Protein AF-A0A0R2U7Z3-F1 (afdb_monomer_lite)

InterPro domains:
  IPR046487 Protein of unknown function DUF6580 [PF20221] (5-145)

Secondary structure (DSSP, 8-state):
-HHHHHHHHHHHHHTTTSSS-TTS-SHHHHHHHHHHH-S-HHHHHHHHHHHHHHHHTTSSPPPHHHHHHHHHHHHHHHHHHHHHSSHHHHHHHHHHHHHHHHHHHHHHHH-S-HHHHHHHHHHHHHHHHHHHHHHHHHHHHHHHHHHHHH---S-TTTT--

Organism: NCBI:txid1655612

Structure (mmCIF, N/CA/C/O backbone):
data_AF-A0A0R2U7Z3-F1
#
_entry.id   AF-A0A0R2U7Z3-F1
#
loop_
_atom_site.group_PDB
_atom_site.id
_atom_site.type_symbol
_atom_site.label_atom_id
_atom_site.label_alt_id
_atom_site.label_comp_id
_atom_site.label_asym_id
_atom_site.label_entity_id
_atom_site.label_seq_id
_atom_site.pdbx_PDB_ins_code
_atom_site.Cartn_x
_atom_site.Cartn_y
_atom_site.Cartn_z
_atom_site.occupancy
_atom_site.B_iso_or_equiv
_atom_site.auth_seq_id
_atom_site.auth_comp_id
_atom_site.auth_asym_id
_atom_site.auth_atom_id
_atom_site.pdbx_PDB_model_num
ATOM 1 N N . MET A 1 1 ? -19.027 -13.433 13.437 1.00 68.81 1 MET A N 1
ATOM 2 C CA . MET A 1 1 ? -17.796 -12.622 13.342 1.00 68.81 1 MET A CA 1
ATOM 3 C C . MET A 1 1 ? -16.839 -13.141 12.260 1.00 68.81 1 MET A C 1
ATOM 5 O O . MET A 1 1 ? -16.542 -12.380 11.351 1.00 68.81 1 MET A O 1
ATOM 9 N N . TRP A 1 2 ? -16.494 -14.436 12.239 1.00 70.19 2 TRP A N 1
ATOM 10 C CA . TRP A 1 2 ? -15.729 -15.072 11.144 1.00 70.19 2 TRP A CA 1
ATOM 11 C C . TRP A 1 2 ? -16.279 -14.827 9.729 1.00 70.19 2 TRP A C 1
ATOM 13 O O . TRP A 1 2 ? -15.521 -14.466 8.837 1.00 70.19 2 TRP A O 1
ATOM 23 N N . LYS A 1 3 ? -17.604 -14.924 9.536 1.00 76.94 3 LYS A N 1
ATOM 24 C CA . LYS A 1 3 ? -18.263 -14.617 8.250 1.00 76.94 3 LYS A CA 1
ATOM 25 C C .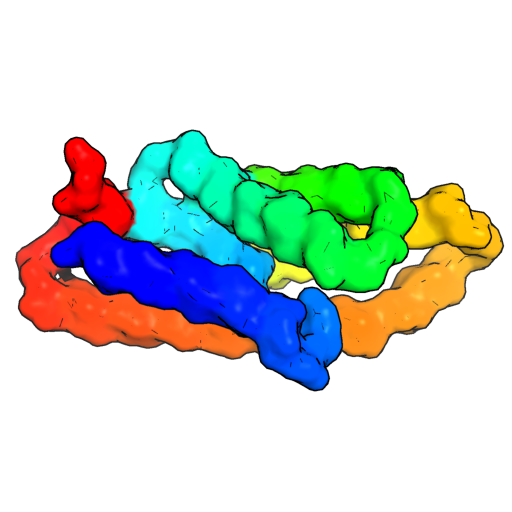 LYS A 1 3 ? -17.948 -13.199 7.741 1.00 76.94 3 LYS A C 1
ATOM 27 O O . LYS A 1 3 ? -17.715 -13.017 6.555 1.00 76.94 3 LYS A O 1
ATOM 32 N N . ASN A 1 4 ? -17.880 -12.214 8.640 1.00 78.50 4 ASN A N 1
ATOM 33 C CA . ASN A 1 4 ? -17.622 -10.814 8.288 1.00 78.50 4 ASN A CA 1
ATOM 34 C C . ASN A 1 4 ? -16.149 -10.591 7.928 1.00 78.50 4 ASN A C 1
ATOM 36 O O . ASN A 1 4 ? -15.852 -9.820 7.023 1.00 78.50 4 ASN A O 1
ATOM 40 N N . VAL A 1 5 ? -15.229 -11.280 8.612 1.00 79.12 5 VAL A N 1
ATOM 41 C CA . VAL A 1 5 ? -13.801 -11.248 8.267 1.00 79.12 5 VAL A CA 1
ATOM 42 C C . VAL A 1 5 ? -13.558 -11.915 6.924 1.00 79.12 5 VAL A C 1
ATOM 44 O O . VAL A 1 5 ? -12.907 -11.321 6.075 1.00 79.12 5 VAL A O 1
ATOM 47 N N . ALA A 1 6 ? -14.136 -13.095 6.692 1.00 83.62 6 ALA A N 1
ATOM 48 C CA . ALA A 1 6 ? -14.053 -13.764 5.397 1.00 83.62 6 ALA A CA 1
ATOM 49 C C . ALA A 1 6 ? -14.610 -12.880 4.269 1.00 83.62 6 ALA A C 1
ATOM 51 O O . ALA A 1 6 ? -13.983 -12.756 3.222 1.00 83.62 6 ALA A O 1
ATOM 52 N N . PHE A 1 7 ? -15.737 -12.201 4.508 1.00 86.62 7 PHE A N 1
ATOM 53 C CA . PHE A 1 7 ? -16.307 -11.241 3.565 1.00 86.62 7 PHE A CA 1
ATOM 54 C C . PHE A 1 7 ? -15.375 -10.048 3.296 1.00 86.62 7 PHE A C 1
ATOM 56 O O . PHE A 1 7 ? -15.135 -9.715 2.139 1.00 86.62 7 PHE A O 1
ATOM 63 N N . LEU A 1 8 ? -14.788 -9.438 4.332 1.00 85.88 8 LEU A N 1
ATOM 64 C CA . LEU A 1 8 ? -13.804 -8.358 4.172 1.00 85.88 8 LEU A CA 1
ATOM 65 C C . LEU A 1 8 ? -12.567 -8.812 3.391 1.00 85.88 8 LEU A C 1
ATOM 67 O O . LEU A 1 8 ? -12.110 -8.094 2.506 1.00 85.88 8 LEU A O 1
ATOM 71 N N . LEU A 1 9 ? -12.041 -10.001 3.685 1.00 86.94 9 LEU A N 1
ATOM 72 C CA . LEU A 1 9 ? -10.909 -10.571 2.954 1.00 86.94 9 LEU A CA 1
ATOM 73 C C . LEU A 1 9 ? -11.260 -10.818 1.488 1.00 86.94 9 LEU A C 1
ATOM 75 O O . LEU A 1 9 ? -10.478 -10.458 0.610 1.00 86.94 9 LEU A O 1
ATOM 79 N N . ALA A 1 10 ? -12.449 -11.359 1.217 1.00 88.06 10 ALA A N 1
ATOM 80 C CA . ALA A 1 10 ? -12.939 -11.544 -0.142 1.00 88.06 10 ALA A CA 1
ATOM 81 C C . ALA A 1 10 ? -13.055 -10.204 -0.883 1.00 88.06 10 ALA A C 1
ATOM 83 O O . ALA A 1 10 ? -12.609 -10.111 -2.021 1.00 88.06 10 ALA A O 1
ATOM 84 N N . LEU A 1 11 ? -13.567 -9.151 -0.235 1.00 89.56 11 LEU A N 1
ATOM 85 C CA . LEU A 1 11 ? -13.627 -7.808 -0.818 1.00 89.56 11 LEU A CA 1
ATOM 86 C C . LEU A 1 11 ? -12.237 -7.224 -1.092 1.00 89.56 11 LEU A C 1
ATOM 88 O O . LEU A 1 11 ? -12.028 -6.632 -2.147 1.00 89.56 11 LEU A O 1
ATOM 92 N N . LEU A 1 12 ? -11.278 -7.397 -0.180 1.00 90.50 12 LEU A N 1
ATOM 93 C CA . LEU A 1 12 ? -9.902 -6.928 -0.369 1.00 90.50 12 LEU A CA 1
ATOM 94 C C . LEU A 1 12 ? -9.225 -7.634 -1.548 1.00 90.50 12 LEU A C 1
ATOM 96 O O . LEU A 1 12 ? -8.586 -6.975 -2.367 1.00 90.50 12 LEU A O 1
ATOM 100 N N . VAL A 1 13 ? -9.403 -8.950 -1.673 1.00 89.69 13 VAL A N 1
ATOM 101 C CA . VAL A 1 13 ? -8.901 -9.722 -2.817 1.00 89.69 13 VAL A CA 1
ATOM 102 C C . VAL A 1 13 ? -9.606 -9.287 -4.102 1.00 89.69 13 VAL A C 1
ATOM 104 O O . VAL A 1 13 ? -8.936 -8.925 -5.067 1.00 89.69 13 VAL A O 1
ATOM 107 N N . ALA A 1 14 ? -10.940 -9.239 -4.102 1.00 89.12 14 ALA A N 1
ATOM 108 C CA . ALA A 1 14 ? -11.741 -8.829 -5.254 1.00 89.12 14 ALA A CA 1
ATOM 109 C C . ALA A 1 14 ? -11.392 -7.410 -5.723 1.00 89.12 14 ALA A C 1
ATOM 111 O O . ALA A 1 14 ? -11.317 -7.171 -6.924 1.00 89.12 14 ALA A O 1
ATOM 112 N N . SER A 1 15 ? -11.089 -6.489 -4.799 1.00 88.94 15 SER A N 1
ATOM 113 C CA . SER A 1 15 ? -10.715 -5.106 -5.123 1.00 88.94 15 SER A CA 1
ATOM 114 C C . SER A 1 15 ? -9.497 -4.988 -6.039 1.00 88.94 15 SER A C 1
ATOM 116 O O . SER A 1 15 ? -9.337 -3.965 -6.695 1.00 88.94 15 SER A O 1
ATOM 118 N N . ARG A 1 16 ? -8.654 -6.027 -6.116 1.00 88.12 16 ARG A N 1
ATOM 119 C CA . ARG A 1 16 ? -7.506 -6.066 -7.030 1.00 88.12 16 ARG A CA 1
ATOM 120 C C . ARG A 1 16 ? -7.841 -6.489 -8.457 1.00 88.12 16 ARG A C 1
ATOM 122 O O . ARG A 1 16 ? -7.002 -6.310 -9.331 1.00 88.12 16 ARG A O 1
ATOM 129 N N . PHE A 1 17 ? -9.018 -7.066 -8.673 1.00 86.25 17 PHE A N 1
ATOM 130 C CA . PHE A 1 17 ? -9.472 -7.575 -9.970 1.00 86.25 17 PHE A CA 1
ATOM 131 C C . PHE A 1 17 ? -10.587 -6.725 -10.586 1.00 86.25 17 PHE A C 1
ATOM 133 O O . PHE A 1 17 ? -10.946 -6.908 -11.745 1.00 86.25 17 PHE A O 1
ATOM 140 N N . ILE A 1 18 ? -11.140 -5.781 -9.824 1.00 80.88 18 ILE A N 1
ATOM 141 C CA . ILE A 1 18 ? -12.014 -4.737 -10.357 1.00 80.88 18 ILE A CA 1
ATOM 142 C C . ILE A 1 18 ? -11.109 -3.807 -11.169 1.00 80.88 18 ILE A C 1
ATOM 144 O O . ILE A 1 18 ? -10.096 -3.382 -10.627 1.00 80.88 18 ILE A O 1
ATOM 148 N N . GLY A 1 19 ? -11.450 -3.527 -12.436 1.00 67.25 19 GLY A N 1
ATOM 149 C CA . GLY A 1 19 ? -10.619 -2.886 -13.482 1.00 67.25 19 GLY A CA 1
ATOM 150 C C . GLY A 1 19 ? -10.096 -1.461 -13.229 1.00 67.25 19 GLY A C 1
ATOM 151 O O . GLY A 1 19 ? -9.932 -0.677 -14.160 1.00 67.25 19 GLY A O 1
ATOM 152 N N . LEU A 1 20 ? -9.855 -1.106 -11.973 1.00 71.94 20 LEU A N 1
ATOM 153 C CA . LEU A 1 20 ? -9.032 0.005 -11.546 1.00 71.94 20 LEU A CA 1
ATOM 154 C C . LEU A 1 20 ? -7.549 -0.303 -11.816 1.00 71.94 20 LEU A C 1
ATOM 156 O O . LEU A 1 20 ? -7.144 -1.467 -11.860 1.00 71.94 20 LEU A O 1
ATOM 160 N N . PRO A 1 21 ? -6.709 0.735 -11.957 1.00 80.31 21 PRO A N 1
ATOM 161 C CA . PRO A 1 21 ? -5.264 0.563 -12.005 1.00 80.31 21 PRO A CA 1
ATOM 162 C C . PRO A 1 21 ? -4.758 -0.278 -10.822 1.00 80.31 21 PRO A C 1
ATOM 164 O O . PRO A 1 21 ? -5.201 -0.089 -9.690 1.00 80.31 21 PRO A O 1
ATOM 167 N N . THR A 1 22 ? -3.793 -1.169 -11.057 1.00 77.56 22 THR A N 1
ATOM 168 C CA . THR A 1 22 ? -3.287 -2.143 -10.061 1.00 77.56 22 THR A CA 1
ATOM 169 C C . THR A 1 22 ? -2.717 -1.515 -8.781 1.00 77.56 22 THR A C 1
ATOM 171 O O . THR A 1 22 ? -2.598 -2.194 -7.753 1.00 77.56 22 THR A O 1
ATOM 174 N N . ASN A 1 23 ? -2.382 -0.225 -8.846 1.00 81.12 23 ASN A N 1
ATOM 175 C CA . ASN A 1 23 ? -1.864 0.635 -7.784 1.00 81.12 23 ASN A CA 1
ATOM 176 C C . ASN A 1 23 ? -2.918 1.508 -7.093 1.00 81.12 23 ASN A C 1
ATOM 178 O O . ASN A 1 23 ? -2.590 2.207 -6.138 1.00 81.12 23 ASN A O 1
ATOM 182 N N . PHE A 1 24 ? -4.170 1.477 -7.545 1.00 88.75 24 PHE A N 1
ATOM 183 C CA . PHE A 1 24 ? -5.297 2.054 -6.825 1.00 88.75 24 PHE A CA 1
ATOM 184 C C . PHE A 1 24 ? -5.968 0.943 -6.010 1.00 88.75 24 PHE A C 1
ATOM 186 O O . PHE A 1 24 ? -6.869 0.254 -6.483 1.00 88.75 24 PHE A O 1
ATOM 193 N N . SER A 1 25 ? -5.489 0.719 -4.786 1.00 90.12 25 SER A N 1
ATOM 194 C CA . SER A 1 25 ? -5.847 -0.467 -4.000 1.00 90.12 25 SER A CA 1
ATOM 195 C C . SER A 1 25 ? -5.917 -0.167 -2.498 1.00 90.12 25 SER A C 1
ATOM 197 O O . SER A 1 25 ? -5.128 0.635 -1.997 1.00 90.12 25 SER A O 1
ATOM 199 N N . PRO A 1 26 ? -6.802 -0.841 -1.738 1.00 92.75 26 PRO A N 1
ATOM 200 C CA . PRO A 1 26 ? -6.873 -0.699 -0.282 1.00 92.75 26 PRO A CA 1
ATOM 201 C C . PRO A 1 26 ? -5.702 -1.338 0.473 1.00 92.75 26 PRO A C 1
ATOM 203 O O . PRO A 1 26 ? -5.640 -1.237 1.696 1.00 92.75 26 PRO A O 1
ATOM 206 N N . LEU A 1 27 ? -4.787 -2.039 -0.198 1.00 95.19 27 LEU A N 1
ATOM 207 C CA . LEU A 1 27 ? -3.865 -2.936 0.495 1.00 95.19 27 LEU A CA 1
ATOM 208 C C . LEU A 1 27 ? -2.762 -2.207 1.266 1.00 95.19 27 LEU A C 1
ATOM 210 O O . LEU A 1 27 ? -2.465 -2.605 2.393 1.00 95.19 27 LEU A O 1
ATOM 214 N N . LEU A 1 28 ? -2.172 -1.137 0.725 1.00 97.00 28 LEU A N 1
ATOM 215 C CA . LEU A 1 28 ? -1.167 -0.385 1.488 1.00 97.00 28 LEU A CA 1
ATOM 216 C C . LEU A 1 28 ? -1.817 0.298 2.701 1.00 97.00 28 LEU A C 1
ATOM 218 O O . LEU A 1 28 ? -1.267 0.265 3.801 1.00 97.00 28 LEU A O 1
ATOM 222 N N . ALA A 1 29 ? -3.043 0.805 2.535 1.00 97.25 29 ALA A N 1
ATOM 223 C CA . ALA A 1 29 ? -3.860 1.299 3.640 1.00 97.25 29 ALA A CA 1
ATOM 224 C C . ALA A 1 29 ? -4.129 0.216 4.693 1.00 97.25 29 ALA A C 1
ATOM 226 O O . ALA A 1 29 ? -4.036 0.495 5.888 1.00 97.25 29 ALA A O 1
ATOM 227 N N . LEU A 1 30 ? -4.416 -1.021 4.273 1.00 96.81 30 LEU A N 1
ATOM 228 C CA . LEU A 1 30 ? -4.608 -2.148 5.184 1.00 96.81 30 LEU A CA 1
ATOM 229 C C . LEU A 1 30 ? -3.339 -2.382 6.004 1.00 96.81 30 LEU A C 1
ATOM 231 O O . LEU A 1 30 ? -3.421 -2.433 7.227 1.00 96.81 30 LEU A O 1
ATOM 235 N N . ALA A 1 31 ? -2.174 -2.453 5.354 1.00 97.56 31 ALA A N 1
ATOM 236 C CA . ALA A 1 31 ? -0.893 -2.641 6.031 1.00 97.56 31 ALA A CA 1
ATOM 237 C C . ALA A 1 31 ? -0.600 -1.522 7.047 1.00 97.56 31 ALA A C 1
ATOM 239 O O . ALA A 1 31 ? -0.169 -1.802 8.167 1.00 97.56 31 ALA A O 1
ATOM 240 N N . VAL A 1 32 ? -0.894 -0.264 6.698 1.00 97.94 32 VAL A N 1
ATOM 241 C CA . VAL A 1 32 ? -0.784 0.880 7.622 1.00 97.94 32 VAL A CA 1
ATOM 242 C C . VAL A 1 32 ? -1.743 0.728 8.804 1.00 97.94 32 VAL A C 1
ATOM 244 O O . VAL A 1 32 ? -1.390 1.064 9.934 1.00 97.94 32 VAL A O 1
ATOM 247 N N . PHE A 1 33 ? -2.952 0.224 8.573 1.00 96.69 33 PHE A N 1
ATOM 248 C CA . PHE A 1 33 ? -4.003 0.152 9.585 1.00 96.69 33 PHE A CA 1
ATOM 249 C C . PHE A 1 33 ? -3.914 -1.092 10.489 1.00 96.69 33 PHE A C 1
ATOM 251 O O . PHE A 1 33 ? -4.462 -1.082 11.592 1.00 96.69 33 PHE A O 1
ATOM 258 N N . MET A 1 34 ? -3.188 -2.141 10.082 1.00 95.38 34 MET A N 1
ATOM 259 C CA . MET A 1 34 ? -3.071 -3.409 10.821 1.00 95.38 34 MET A CA 1
ATOM 260 C C . MET A 1 34 ? -2.743 -3.270 12.321 1.00 95.38 34 MET A C 1
ATOM 262 O O . MET A 1 34 ? -3.397 -3.952 13.114 1.00 95.38 34 MET A O 1
ATOM 266 N N . PRO A 1 35 ? -1.819 -2.390 12.769 1.00 94.88 35 PRO A N 1
ATOM 267 C CA . PRO A 1 35 ? -1.536 -2.212 14.197 1.00 94.88 35 PRO A CA 1
ATOM 268 C C . PRO A 1 35 ? -2.736 -1.750 15.036 1.00 94.88 35 PRO A C 1
ATOM 270 O O . PRO A 1 35 ? -2.729 -1.929 16.256 1.00 94.88 35 PRO A O 1
ATOM 273 N N . ARG A 1 36 ? -3.766 -1.161 14.413 1.00 92.19 36 ARG A N 1
ATOM 274 C CA . ARG A 1 36 ? -5.025 -0.791 15.081 1.00 92.19 36 ARG A CA 1
ATOM 275 C C . ARG A 1 36 ? -6.022 -1.950 15.152 1.00 92.19 36 ARG A C 1
ATOM 277 O O . ARG A 1 36 ? -6.871 -1.957 16.036 1.00 92.19 36 ARG A O 1
ATOM 284 N N . LEU A 1 37 ? -5.912 -2.931 14.255 1.00 91.06 37 LEU A N 1
ATOM 285 C CA . LEU A 1 37 ? -6.868 -4.037 14.140 1.00 91.06 37 LEU A CA 1
ATOM 286 C C . LEU A 1 37 ? -6.580 -5.212 15.078 1.00 91.06 37 LEU A C 1
ATOM 288 O O . LEU A 1 37 ? -7.525 -5.881 15.490 1.00 91.06 37 LEU A O 1
ATOM 292 N N . THR A 1 38 ? -5.312 -5.461 15.405 1.00 92.25 38 THR A N 1
ATOM 293 C CA . THR A 1 38 ? -4.860 -6.572 16.262 1.00 92.25 38 THR A CA 1
ATOM 294 C C . THR A 1 38 ? -3.570 -6.202 16.983 1.00 92.25 38 THR A C 1
ATOM 296 O O . THR A 1 38 ? -2.829 -5.346 16.492 1.00 92.25 38 THR A O 1
ATOM 299 N N . ASP A 1 39 ? -3.265 -6.838 18.110 1.00 92.31 39 ASP A N 1
ATOM 300 C CA . ASP A 1 39 ? -1.934 -6.818 18.732 1.00 92.31 39 ASP A CA 1
ATOM 301 C C . ASP A 1 39 ? -1.003 -7.956 18.265 1.00 92.31 39 ASP A C 1
ATOM 303 O O . ASP A 1 39 ? 0.219 -7.847 18.436 1.00 92.31 39 ASP A O 1
ATOM 307 N N . ASP A 1 40 ? -1.522 -8.991 17.587 1.00 94.31 40 ASP A N 1
ATOM 308 C CA . ASP A 1 40 ? -0.707 -10.084 17.041 1.00 94.31 40 ASP A CA 1
ATOM 309 C C . ASP A 1 40 ? 0.125 -9.607 15.839 1.00 94.31 40 ASP A C 1
ATOM 311 O O . ASP A 1 40 ? -0.360 -9.455 14.713 1.00 94.31 40 ASP A O 1
ATOM 315 N N . LYS A 1 41 ? 1.429 -9.415 16.070 1.00 93.88 41 LYS A N 1
ATOM 316 C CA . LYS A 1 41 ? 2.396 -8.989 15.046 1.00 93.88 41 LYS A CA 1
ATOM 317 C C . LYS A 1 41 ? 2.409 -9.920 13.830 1.00 93.88 41 LYS A C 1
ATOM 319 O O . LYS A 1 41 ? 2.581 -9.440 12.714 1.00 93.88 41 LYS A O 1
ATOM 324 N N . ARG A 1 42 ? 2.203 -11.228 14.004 1.00 94.62 42 ARG A N 1
ATOM 325 C CA . ARG A 1 42 ? 2.210 -12.183 12.883 1.00 94.62 42 ARG A CA 1
ATOM 326 C C . ARG A 1 42 ? 1.081 -11.858 11.917 1.00 94.62 42 ARG A C 1
ATOM 328 O O . ARG A 1 42 ? 1.332 -11.736 10.725 1.00 94.62 42 ARG A O 1
ATOM 335 N N . ILE A 1 43 ? -0.128 -11.634 12.434 1.00 93.81 43 ILE A N 1
ATOM 336 C CA . ILE A 1 43 ? -1.287 -11.262 11.614 1.00 93.81 43 ILE A CA 1
ATOM 337 C C . ILE A 1 43 ? -1.048 -9.898 10.958 1.00 93.81 43 ILE A C 1
ATOM 339 O O . ILE A 1 43 ? -1.300 -9.758 9.762 1.00 93.81 43 ILE A O 1
ATOM 343 N N . GLN A 1 44 ? -0.507 -8.921 11.700 1.00 95.12 44 GLN A N 1
ATOM 344 C CA . GLN A 1 44 ? -0.209 -7.585 11.162 1.00 95.12 44 GLN A CA 1
ATOM 345 C C . GLN A 1 44 ? 0.669 -7.626 9.913 1.00 95.12 44 GLN A C 1
ATOM 347 O O . GLN A 1 44 ? 0.388 -6.915 8.952 1.00 95.12 44 GLN A O 1
ATOM 352 N N . HIS A 1 45 ? 1.721 -8.445 9.932 1.00 95.44 45 HIS A N 1
ATOM 353 C CA . HIS A 1 45 ? 2.690 -8.518 8.842 1.00 95.44 45 HIS A CA 1
ATOM 354 C C . HIS A 1 45 ? 2.274 -9.496 7.743 1.00 95.44 45 HIS A C 1
ATOM 356 O O . HIS A 1 45 ? 2.391 -9.169 6.565 1.00 95.44 45 HIS A O 1
ATOM 362 N N . LEU A 1 46 ? 1.779 -10.682 8.104 1.00 95.75 46 LEU A N 1
ATOM 363 C CA . LEU A 1 46 ? 1.474 -11.726 7.127 1.00 95.75 46 LEU A CA 1
ATOM 364 C C . LEU A 1 46 ? 0.227 -11.400 6.316 1.00 95.75 46 LEU A C 1
ATOM 366 O O . LEU A 1 46 ? 0.232 -11.626 5.114 1.00 95.75 46 LEU A O 1
ATOM 370 N N . LEU A 1 47 ? -0.821 -10.837 6.925 1.00 94.50 47 LEU A N 1
ATOM 371 C CA . LEU A 1 47 ? -2.095 -10.673 6.228 1.00 94.50 47 LEU A CA 1
ATOM 372 C C . LEU A 1 47 ? -1.990 -9.787 4.968 1.00 94.50 47 LEU A C 1
ATOM 374 O O . LEU A 1 47 ? -2.405 -10.243 3.900 1.00 94.50 47 LEU A O 1
ATOM 378 N N . PRO A 1 48 ? -1.412 -8.569 5.020 1.00 95.25 48 PRO A N 1
ATOM 379 C CA . PRO A 1 48 ? -1.270 -7.741 3.823 1.00 95.25 48 PRO A CA 1
ATOM 380 C C . PRO A 1 48 ? -0.340 -8.378 2.779 1.00 95.25 48 PRO A C 1
ATOM 382 O O . PRO A 1 48 ? -0.636 -8.343 1.585 1.00 95.25 48 PRO A O 1
ATOM 385 N N . VAL A 1 49 ? 0.757 -8.999 3.229 1.00 96.94 49 VAL A N 1
ATOM 386 C CA . VAL A 1 49 ? 1.752 -9.655 2.366 1.00 96.94 49 VAL A CA 1
ATOM 387 C C . VAL A 1 49 ? 1.142 -10.845 1.631 1.00 96.94 49 VAL A C 1
ATOM 389 O O . VAL A 1 49 ? 1.309 -10.960 0.420 1.00 96.94 49 VAL A O 1
ATOM 392 N N . SER A 1 50 ? 0.388 -11.698 2.327 1.00 96.00 50 SER A N 1
ATOM 393 C CA . SER A 1 50 ? -0.279 -12.860 1.738 1.00 96.00 50 SER A CA 1
ATOM 394 C C . SER A 1 50 ? -1.290 -12.453 0.672 1.00 96.00 50 SER A C 1
ATOM 396 O O . SER A 1 50 ? -1.335 -13.090 -0.376 1.00 96.00 50 SER A O 1
ATOM 398 N N . ILE A 1 51 ? -2.057 -11.377 0.886 1.00 94.56 51 ILE A N 1
ATOM 399 C CA . ILE A 1 51 ? -3.010 -10.890 -0.123 1.00 94.56 51 ILE A CA 1
ATOM 400 C C . ILE A 1 51 ? -2.267 -10.382 -1.365 1.00 94.56 51 ILE A C 1
ATOM 402 O O . ILE A 1 51 ? -2.649 -10.720 -2.487 1.00 94.56 51 ILE A O 1
ATOM 406 N N . ILE A 1 52 ? -1.194 -9.601 -1.196 1.00 93.94 52 ILE A N 1
ATOM 407 C CA . ILE A 1 52 ? -0.387 -9.113 -2.326 1.00 93.94 52 ILE A CA 1
ATOM 408 C C . ILE A 1 52 ? 0.268 -10.273 -3.075 1.00 93.94 52 ILE A C 1
ATOM 410 O O . ILE A 1 52 ? 0.171 -10.317 -4.300 1.00 93.94 52 ILE A O 1
ATOM 414 N N . ALA A 1 53 ? 0.896 -11.212 -2.368 1.00 95.00 53 ALA A N 1
ATOM 415 C CA . ALA A 1 53 ? 1.531 -12.377 -2.974 1.00 95.00 53 ALA A CA 1
ATOM 416 C C . ALA A 1 53 ? 0.508 -13.205 -3.756 1.00 95.00 53 ALA A C 1
ATOM 418 O O . ALA A 1 53 ? 0.700 -13.442 -4.944 1.00 95.00 53 ALA A O 1
ATOM 419 N N . PHE A 1 54 ? -0.614 -13.556 -3.119 1.00 94.31 54 PHE A N 1
ATOM 420 C CA . PHE A 1 54 ? -1.685 -14.337 -3.734 1.00 94.31 54 PHE A CA 1
ATOM 421 C C . PHE A 1 54 ? -2.237 -13.664 -4.993 1.00 94.31 54 PHE A C 1
ATOM 423 O O . PHE A 1 54 ? -2.312 -14.283 -6.046 1.00 94.31 54 PHE A O 1
ATOM 430 N N . THR A 1 55 ? -2.593 -12.383 -4.908 1.00 92.19 55 THR A N 1
ATOM 431 C CA . THR A 1 55 ? -3.199 -11.669 -6.042 1.00 92.19 55 THR A CA 1
ATOM 432 C C . THR A 1 55 ? -2.239 -11.480 -7.214 1.00 92.19 55 THR A C 1
ATOM 434 O O . THR A 1 55 ? -2.676 -11.565 -8.356 1.00 92.19 55 THR A O 1
ATOM 437 N N . ASN A 1 56 ? -0.937 -11.294 -6.966 1.00 91.88 56 ASN A N 1
ATOM 438 C CA . ASN A 1 56 ? 0.054 -11.186 -8.041 1.00 91.88 56 ASN A CA 1
ATOM 439 C C . ASN A 1 56 ? 0.264 -12.498 -8.819 1.00 91.88 56 ASN A C 1
ATOM 441 O O . ASN A 1 56 ? 0.776 -12.433 -9.928 1.00 91.88 56 ASN A O 1
ATOM 445 N N . PHE A 1 57 ? -0.163 -13.663 -8.311 1.00 90.12 57 PHE A N 1
ATOM 446 C CA . PHE A 1 57 ? -0.157 -14.899 -9.112 1.00 90.12 57 PHE A CA 1
ATOM 447 C C . PHE A 1 57 ? -1.176 -14.884 -10.260 1.00 90.12 57 PHE A C 1
ATOM 449 O O . PHE A 1 57 ? -1.017 -15.636 -11.216 1.00 90.12 57 PHE A O 1
ATOM 456 N N . PHE A 1 58 ? -2.222 -14.058 -10.160 1.00 90.12 58 PHE A N 1
ATOM 457 C CA . PHE A 1 58 ? -3.312 -13.993 -11.141 1.00 90.12 58 PHE A CA 1
ATOM 458 C C . PHE A 1 58 ? -3.297 -12.710 -11.981 1.00 90.12 58 PHE A C 1
ATOM 460 O O . PHE A 1 58 ? -4.026 -12.620 -12.965 1.00 90.12 58 PHE A O 1
ATOM 467 N N . LEU A 1 59 ? -2.518 -11.706 -11.573 1.00 87.38 59 LEU A N 1
ATOM 468 C CA . LEU A 1 59 ? -2.327 -10.467 -12.326 1.00 87.38 59 LEU A CA 1
ATOM 469 C C . LEU A 1 59 ? -1.196 -10.628 -13.350 1.00 87.38 59 LEU A C 1
ATOM 471 O O . LEU A 1 59 ? -0.503 -11.644 -13.381 1.00 87.38 59 LEU A O 1
ATOM 475 N N . GLU A 1 60 ? -1.012 -9.610 -14.191 1.00 86.44 60 GLU A N 1
ATOM 476 C CA . GLU A 1 60 ? 0.107 -9.567 -15.131 1.00 86.44 60 GLU A CA 1
ATOM 477 C C . GLU A 1 60 ? 1.448 -9.784 -14.405 1.00 86.44 60 GLU A C 1
ATOM 479 O O . GLU A 1 60 ? 1.678 -9.171 -13.354 1.00 86.44 60 GLU A O 1
ATOM 484 N N . PRO A 1 61 ? 2.339 -10.643 -14.938 1.00 88.88 61 PRO A N 1
ATOM 485 C CA . PRO A 1 61 ? 3.600 -10.956 -14.283 1.00 88.88 61 PRO A CA 1
ATOM 486 C C . PRO A 1 61 ? 4.460 -9.713 -14.045 1.00 88.88 61 PRO A C 1
ATOM 488 O O . PRO A 1 61 ? 4.807 -8.977 -14.968 1.00 88.88 61 PRO A O 1
ATOM 491 N N . VAL A 1 62 ? 4.861 -9.525 -12.791 1.00 90.50 62 VAL A N 1
ATOM 492 C CA . VAL A 1 62 ? 5.805 -8.487 -12.373 1.00 90.50 62 VAL A CA 1
ATOM 493 C C . VAL A 1 62 ? 7.204 -9.095 -12.288 1.00 90.50 62 VAL A C 1
ATOM 495 O O . VAL A 1 62 ? 7.361 -10.255 -11.904 1.00 90.50 62 VAL A O 1
ATOM 498 N N . ASN A 1 63 ? 8.242 -8.318 -12.617 1.00 95.31 63 ASN A N 1
ATOM 499 C CA . ASN A 1 63 ? 9.628 -8.752 -12.435 1.00 95.31 63 ASN A CA 1
ATOM 500 C C . ASN A 1 63 ? 9.846 -9.265 -10.988 1.00 95.31 63 ASN A C 1
ATOM 502 O O . ASN A 1 63 ? 9.456 -8.566 -10.048 1.00 95.31 63 ASN A O 1
ATOM 506 N N . PRO A 1 64 ? 10.489 -10.432 -10.777 1.00 95.81 64 PRO A N 1
ATOM 507 C CA . PRO A 1 64 ? 10.645 -11.020 -9.444 1.00 95.81 64 PRO A CA 1
ATOM 508 C C . PRO A 1 64 ? 11.305 -10.098 -8.414 1.00 95.81 64 PRO A C 1
ATOM 510 O O . PRO A 1 64 ? 10.922 -10.126 -7.246 1.00 95.81 64 PRO A O 1
ATOM 513 N N . LEU A 1 65 ? 12.256 -9.254 -8.831 1.00 96.94 65 LEU A N 1
ATOM 514 C CA . LEU A 1 65 ? 12.896 -8.281 -7.945 1.00 96.94 65 LEU A CA 1
ATOM 515 C C . LEU A 1 65 ? 11.904 -7.206 -7.486 1.00 96.94 65 LEU A C 1
ATOM 517 O O . LEU A 1 65 ? 11.859 -6.881 -6.303 1.00 96.94 65 LEU A O 1
ATOM 521 N N . ILE A 1 66 ? 11.089 -6.686 -8.408 1.00 96.81 66 ILE A N 1
ATOM 522 C CA . ILE A 1 66 ? 10.049 -5.692 -8.104 1.00 96.81 66 ILE A CA 1
ATOM 523 C C . ILE A 1 66 ? 8.982 -6.319 -7.198 1.00 96.81 66 ILE A C 1
ATOM 525 O O . ILE A 1 66 ? 8.581 -5.717 -6.206 1.00 96.81 66 ILE A O 1
ATOM 529 N N . LEU A 1 67 ? 8.558 -7.556 -7.474 1.00 96.25 67 LEU A N 1
ATOM 530 C CA . LEU A 1 67 ? 7.616 -8.264 -6.607 1.00 96.25 67 LEU A CA 1
ATOM 531 C C . LEU A 1 67 ? 8.199 -8.469 -5.200 1.00 96.25 67 LEU A C 1
ATOM 533 O O . LEU A 1 67 ? 7.513 -8.215 -4.211 1.00 96.25 67 LEU A O 1
ATOM 537 N N . ALA A 1 68 ? 9.465 -8.875 -5.091 1.00 97.75 68 ALA A N 1
ATOM 538 C CA . ALA A 1 68 ? 10.131 -9.052 -3.804 1.00 97.75 68 ALA A CA 1
ATOM 539 C C . ALA A 1 68 ? 10.191 -7.743 -3.001 1.00 97.75 68 ALA A C 1
ATOM 541 O O . ALA A 1 68 ? 9.905 -7.750 -1.800 1.00 97.75 68 ALA A O 1
ATOM 542 N N . THR A 1 69 ? 10.494 -6.609 -3.642 1.00 97.69 69 THR A N 1
ATOM 543 C CA . THR A 1 69 ? 10.502 -5.309 -2.955 1.00 97.69 69 THR A CA 1
ATOM 544 C C . THR A 1 69 ? 9.105 -4.820 -2.598 1.00 97.69 69 THR A C 1
ATOM 546 O O . THR A 1 69 ? 8.927 -4.286 -1.504 1.00 97.69 69 THR A O 1
ATOM 549 N N . MET A 1 70 ? 8.091 -5.072 -3.430 1.00 96.88 70 MET A N 1
ATOM 550 C CA . MET A 1 70 ? 6.692 -4.828 -3.061 1.00 96.88 70 MET A CA 1
ATOM 551 C C . MET A 1 70 ? 6.323 -5.608 -1.793 1.00 96.88 70 MET A C 1
ATOM 553 O O . MET A 1 70 ? 5.841 -5.019 -0.826 1.00 96.88 70 MET A O 1
ATOM 557 N N . LEU A 1 71 ? 6.589 -6.918 -1.757 1.00 97.81 71 LEU A N 1
ATOM 558 C CA . LEU A 1 71 ? 6.305 -7.756 -0.586 1.00 97.81 71 LEU A CA 1
ATOM 559 C C . LEU A 1 71 ? 7.058 -7.268 0.658 1.00 97.81 71 LEU A C 1
ATOM 561 O O . LEU A 1 71 ? 6.472 -7.222 1.740 1.00 97.81 71 LEU A O 1
ATOM 565 N N . LEU A 1 72 ? 8.314 -6.839 0.504 1.00 98.06 72 LEU A N 1
ATOM 566 C CA . LEU A 1 72 ? 9.103 -6.257 1.588 1.00 98.06 72 LEU A CA 1
ATOM 567 C C . LEU A 1 72 ? 8.463 -4.976 2.135 1.00 98.06 72 LEU A C 1
ATOM 569 O O . LEU A 1 72 ? 8.300 -4.860 3.349 1.00 98.06 72 LEU A O 1
ATOM 573 N N . VAL A 1 73 ? 8.061 -4.039 1.268 1.00 98.12 73 VAL A N 1
ATOM 574 C CA . VAL A 1 73 ? 7.389 -2.794 1.684 1.00 98.12 73 VAL A CA 1
ATOM 575 C C . VAL A 1 73 ? 6.114 -3.110 2.464 1.00 98.12 73 VAL A C 1
ATOM 577 O O . VAL A 1 73 ? 5.887 -2.557 3.543 1.00 98.12 73 VAL A O 1
ATOM 580 N N . PHE A 1 74 ? 5.309 -4.052 1.977 1.00 97.81 74 PHE A N 1
ATOM 581 C CA . PHE A 1 74 ? 4.111 -4.508 2.679 1.00 97.81 74 PHE A CA 1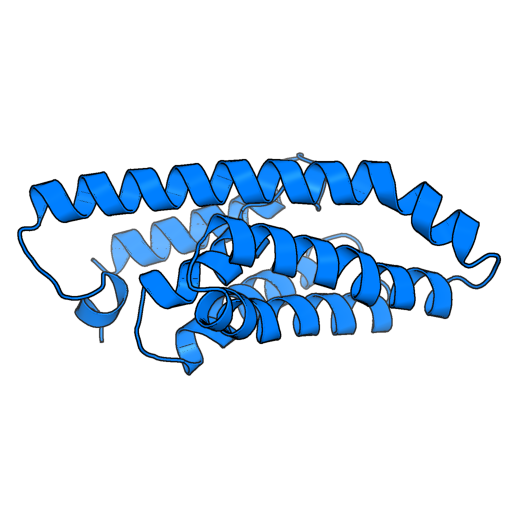
ATOM 582 C C . PHE A 1 74 ? 4.423 -5.160 4.032 1.00 97.81 74 PHE A C 1
ATOM 584 O O . PHE A 1 74 ? 3.709 -4.908 5.003 1.00 97.81 74 PHE A O 1
ATOM 591 N N . ALA A 1 75 ? 5.506 -5.932 4.127 1.00 97.69 75 ALA A N 1
ATOM 592 C CA . ALA A 1 75 ? 5.931 -6.568 5.368 1.00 97.69 75 ALA A CA 1
ATOM 593 C C . ALA A 1 75 ? 6.384 -5.546 6.422 1.00 97.69 75 ALA A C 1
ATOM 595 O O . ALA A 1 75 ? 6.041 -5.691 7.595 1.00 97.69 75 ALA A O 1
ATOM 596 N N . ILE A 1 76 ? 7.113 -4.493 6.039 1.00 97.50 76 ILE A N 1
ATOM 597 C CA . ILE A 1 76 ? 7.628 -3.488 6.991 1.00 97.50 76 ILE A CA 1
ATOM 598 C C . ILE A 1 76 ? 6.598 -2.414 7.357 1.00 97.50 76 ILE A C 1
ATOM 600 O O . ILE A 1 76 ? 6.692 -1.815 8.430 1.00 97.50 76 ILE A O 1
ATOM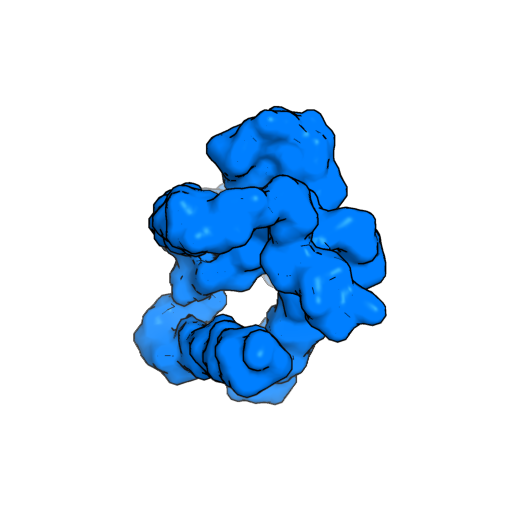 604 N N . THR A 1 77 ? 5.597 -2.178 6.506 1.00 98.06 77 THR A N 1
ATOM 605 C CA . THR A 1 77 ? 4.623 -1.086 6.677 1.00 98.06 77 THR A CA 1
ATOM 606 C C . THR A 1 77 ? 3.903 -1.087 8.038 1.00 98.06 77 THR A C 1
ATOM 608 O O . THR A 1 77 ? 3.824 -0.017 8.647 1.00 98.06 77 THR A O 1
ATOM 611 N N . PRO A 1 78 ? 3.434 -2.222 8.599 1.00 97.44 78 PRO A N 1
ATOM 612 C CA . PRO A 1 78 ? 2.822 -2.220 9.930 1.00 97.44 78 PRO A CA 1
ATOM 613 C C . PRO A 1 78 ? 3.784 -1.748 11.034 1.00 97.44 78 PRO A C 1
ATOM 615 O O . PRO A 1 78 ? 3.367 -1.064 11.972 1.00 97.44 78 PRO A O 1
ATOM 618 N N . THR A 1 79 ? 5.081 -2.053 10.911 1.00 96.38 79 THR A N 1
ATOM 619 C CA . THR A 1 79 ? 6.120 -1.573 11.838 1.00 96.38 79 THR A CA 1
ATOM 620 C C . THR A 1 79 ? 6.315 -0.068 11.695 1.00 96.38 79 THR A C 1
ATOM 622 O O . THR A 1 79 ? 6.288 0.649 12.696 1.00 96.38 79 THR A O 1
ATOM 625 N N . VAL A 1 80 ? 6.449 0.419 10.458 1.00 94.88 80 VAL A N 1
ATOM 626 C CA . VAL A 1 80 ? 6.574 1.853 10.149 1.00 94.88 80 VAL A CA 1
ATOM 627 C C . VAL A 1 80 ? 5.383 2.628 10.719 1.00 94.88 80 VAL A C 1
ATOM 629 O O . VAL A 1 80 ? 5.573 3.572 11.482 1.00 94.88 80 VAL A O 1
ATOM 632 N N . SER A 1 81 ? 4.160 2.167 10.449 1.00 95.75 81 SER A N 1
ATOM 633 C CA . SER A 1 81 ? 2.926 2.780 10.951 1.00 95.75 81 SER A CA 1
ATOM 634 C C . SER A 1 81 ? 2.881 2.844 12.481 1.00 95.75 81 SER A C 1
ATOM 636 O O . SER A 1 81 ? 2.566 3.888 13.060 1.00 95.75 81 SER A O 1
ATOM 638 N N . ARG A 1 82 ? 3.273 1.754 13.155 1.00 93.06 82 ARG A N 1
ATOM 639 C CA . ARG A 1 82 ? 3.348 1.700 14.621 1.00 93.06 82 ARG A CA 1
ATOM 640 C C . ARG A 1 82 ? 4.323 2.741 15.180 1.00 93.06 82 ARG A C 1
ATOM 642 O O . ARG A 1 82 ? 3.984 3.424 16.146 1.00 93.06 82 ARG A O 1
ATOM 649 N N . PHE A 1 83 ? 5.509 2.880 14.587 1.00 92.44 83 PHE A N 1
ATOM 650 C CA . PHE A 1 83 ? 6.506 3.858 15.034 1.00 92.44 83 PHE A CA 1
ATOM 651 C C . PHE A 1 83 ? 6.096 5.306 14.758 1.00 92.44 83 PHE A C 1
ATOM 653 O O . PHE A 1 83 ? 6.420 6.187 15.552 1.00 92.44 83 PHE A O 1
ATOM 660 N N . SER A 1 84 ? 5.340 5.555 13.687 1.00 90.12 84 SER A N 1
ATOM 661 C CA . SER A 1 84 ? 4.865 6.895 13.338 1.00 90.12 84 SER A CA 1
ATOM 662 C C . SER A 1 84 ? 3.850 7.482 14.326 1.00 90.12 84 SER A C 1
ATOM 664 O O . SER A 1 84 ? 3.632 8.691 14.302 1.00 90.12 84 SER A O 1
ATOM 666 N N . LYS A 1 85 ? 3.200 6.663 15.172 1.00 87.06 85 LYS A N 1
ATOM 667 C CA . LYS A 1 85 ? 2.168 7.059 16.166 1.00 87.06 85 LYS A CA 1
ATOM 668 C C . LYS A 1 85 ? 0.954 7.832 15.610 1.00 87.06 85 LYS A C 1
ATOM 670 O O . LYS A 1 85 ? 0.053 8.188 16.362 1.00 87.06 85 LYS A O 1
ATOM 675 N N . SER A 1 86 ? 0.899 8.068 14.303 1.00 93.38 86 SER A N 1
ATOM 676 C CA . SER A 1 86 ? -0.151 8.783 13.584 1.00 93.38 86 SER A CA 1
ATOM 677 C C . SER A 1 86 ? -0.437 8.048 12.283 1.00 93.38 86 SER A C 1
ATOM 679 O O . SER A 1 86 ? 0.490 7.713 11.549 1.00 93.38 86 SER A O 1
ATOM 681 N N . LEU A 1 87 ? -1.719 7.829 11.973 1.00 94.31 87 LEU A N 1
ATOM 682 C CA . LEU A 1 87 ? -2.127 7.203 10.711 1.00 94.31 87 LEU A CA 1
ATOM 683 C C . LEU A 1 87 ? -1.687 8.024 9.498 1.00 94.31 87 LEU A C 1
ATOM 685 O O . LEU A 1 87 ? -1.314 7.447 8.480 1.00 94.31 87 LEU A O 1
ATOM 689 N N . PHE A 1 88 ? -1.697 9.354 9.610 1.00 95.19 88 PHE A N 1
ATOM 690 C CA . PHE A 1 88 ? -1.230 10.233 8.542 1.00 95.19 88 PHE A CA 1
ATOM 691 C C . PHE A 1 88 ? 0.267 10.034 8.289 1.00 95.19 88 PHE A C 1
ATOM 693 O O . PHE A 1 88 ? 0.663 9.731 7.167 1.00 95.19 88 PHE A O 1
ATOM 700 N N . LEU A 1 89 ? 1.088 10.116 9.343 1.00 96.38 89 LEU A N 1
ATOM 701 C CA . LEU A 1 89 ? 2.535 9.922 9.225 1.00 96.38 89 LEU A CA 1
ATOM 702 C C . LEU A 1 89 ? 2.887 8.491 8.804 1.00 96.38 89 LEU A C 1
ATOM 704 O O . LEU A 1 89 ? 3.806 8.310 8.012 1.00 96.38 89 LEU A O 1
ATOM 708 N N . GLY A 1 90 ? 2.140 7.490 9.276 1.00 96.75 90 GLY A N 1
ATOM 709 C CA . GLY A 1 90 ? 2.304 6.097 8.867 1.00 96.75 90 GLY A CA 1
ATOM 710 C C . GLY A 1 90 ? 1.996 5.895 7.385 1.00 96.75 90 GLY A C 1
ATOM 711 O O . GLY A 1 90 ? 2.772 5.252 6.686 1.00 96.75 90 GLY A O 1
ATOM 712 N N . SER A 1 91 ? 0.917 6.508 6.886 1.00 97.44 91 SER A N 1
ATOM 713 C CA . SER A 1 91 ? 0.550 6.470 5.463 1.00 97.44 91 SER A CA 1
ATOM 714 C C . SER A 1 91 ? 1.593 7.167 4.598 1.00 97.44 91 SER A C 1
ATOM 716 O O . SER A 1 91 ? 2.052 6.597 3.612 1.00 97.44 91 SER A O 1
ATOM 718 N N . LEU A 1 92 ? 2.008 8.374 4.992 1.00 97.56 92 LEU A N 1
ATOM 719 C CA . LEU A 1 92 ? 3.026 9.136 4.275 1.00 97.56 92 LEU A CA 1
ATOM 720 C C . LEU A 1 92 ? 4.356 8.375 4.237 1.00 97.56 92 LEU A C 1
ATOM 722 O O . LEU A 1 92 ? 4.943 8.218 3.171 1.00 97.56 92 LEU A O 1
ATOM 726 N N . SER A 1 93 ? 4.795 7.838 5.376 1.00 97.38 93 SER A N 1
ATOM 727 C CA . SER A 1 93 ? 6.024 7.044 5.466 1.00 97.38 93 SER A CA 1
ATOM 728 C C . SER A 1 93 ? 5.949 5.783 4.608 1.00 97.38 93 SER A C 1
ATOM 730 O O . SER A 1 93 ? 6.918 5.459 3.928 1.00 97.38 93 SER A O 1
ATOM 732 N N . ALA A 1 94 ? 4.809 5.087 4.590 1.00 97.56 94 ALA A N 1
ATOM 733 C CA . ALA A 1 94 ? 4.618 3.894 3.768 1.00 97.56 94 ALA A CA 1
ATOM 734 C C . ALA A 1 94 ? 4.689 4.215 2.265 1.00 97.56 94 ALA A C 1
ATOM 736 O O . ALA A 1 94 ? 5.392 3.530 1.523 1.00 97.56 94 ALA A O 1
ATOM 737 N N . VAL A 1 95 ? 4.029 5.292 1.827 1.00 97.75 95 VAL A N 1
ATOM 738 C CA . VAL A 1 95 ? 4.058 5.756 0.430 1.00 97.75 95 VAL A CA 1
ATOM 739 C C . VAL A 1 95 ? 5.459 6.213 0.021 1.00 97.75 95 VAL A C 1
ATOM 741 O O . VAL A 1 95 ? 5.921 5.860 -1.057 1.00 97.75 95 VAL A O 1
ATOM 744 N N . LEU A 1 96 ? 6.174 6.947 0.878 1.00 97.69 96 LEU A N 1
ATOM 745 C CA . LEU A 1 96 ? 7.558 7.349 0.602 1.00 97.69 96 LEU A CA 1
ATOM 746 C C . LEU A 1 96 ? 8.504 6.143 0.559 1.00 97.69 96 LEU A C 1
ATOM 748 O O . LEU A 1 96 ? 9.386 6.076 -0.293 1.00 97.69 96 LEU A O 1
ATOM 752 N N . THR A 1 97 ? 8.293 5.163 1.439 1.00 97.88 97 THR A N 1
ATOM 753 C CA . THR A 1 97 ? 9.060 3.911 1.428 1.00 97.88 97 THR A CA 1
ATOM 754 C C . THR A 1 97 ? 8.823 3.147 0.130 1.00 97.88 97 THR A C 1
ATOM 756 O O . THR A 1 97 ? 9.778 2.674 -0.476 1.00 97.88 97 THR A O 1
ATOM 759 N N . TRP A 1 98 ? 7.575 3.076 -0.341 1.00 97.88 98 TRP A N 1
ATOM 760 C CA . TRP A 1 98 ? 7.257 2.530 -1.657 1.00 97.88 98 TRP A CA 1
ATOM 761 C C . TRP A 1 98 ? 7.976 3.293 -2.774 1.00 97.88 98 TRP A C 1
ATOM 763 O O . TRP A 1 98 ? 8.694 2.677 -3.562 1.00 97.88 98 TRP A O 1
ATOM 773 N N . PHE A 1 99 ? 7.836 4.624 -2.793 1.00 97.88 99 PHE A N 1
ATOM 774 C CA . PHE A 1 99 ? 8.413 5.498 -3.815 1.00 97.88 99 PHE A CA 1
ATOM 775 C C . PHE A 1 99 ? 9.927 5.295 -3.954 1.00 97.88 99 PHE A C 1
ATOM 777 O O . PHE A 1 99 ? 10.446 5.283 -5.063 1.00 97.88 99 PHE A O 1
ATOM 784 N N . VAL A 1 100 ? 10.640 5.093 -2.845 1.00 98.06 100 VAL A N 1
ATOM 785 C CA . VAL A 1 100 ? 12.089 4.849 -2.861 1.00 98.06 100 VAL A CA 1
ATOM 786 C C . VAL A 1 100 ? 12.420 3.388 -3.182 1.00 98.06 100 VAL A C 1
ATOM 788 O O . VAL A 1 100 ? 13.220 3.097 -4.067 1.00 98.06 100 VAL A O 1
ATOM 791 N N . VAL A 1 101 ? 11.827 2.435 -2.466 1.00 98.06 101 VAL A N 1
ATOM 792 C CA . VAL A 1 101 ? 12.288 1.039 -2.503 1.00 98.06 101 VAL A CA 1
ATOM 793 C C . VAL A 1 101 ? 11.789 0.308 -3.750 1.00 98.06 101 VAL A C 1
ATOM 795 O O . VAL A 1 101 ? 12.563 -0.397 -4.401 1.00 98.06 101 VAL A O 1
ATOM 798 N N . VAL A 1 102 ? 10.516 0.482 -4.117 1.00 97.69 102 VAL A N 1
ATOM 799 C CA . VAL A 1 102 ? 9.937 -0.211 -5.278 1.00 97.69 102 VAL A CA 1
ATOM 800 C C . VAL A 1 102 ? 10.465 0.396 -6.572 1.00 97.69 102 VAL A C 1
ATOM 802 O O . VAL A 1 102 ? 10.929 -0.350 -7.431 1.00 97.69 102 VAL A O 1
ATOM 805 N N . ASN A 1 103 ? 10.515 1.726 -6.702 1.00 98.00 103 ASN A N 1
ATOM 806 C CA . ASN A 1 103 ? 11.074 2.337 -7.915 1.00 98.00 103 ASN A CA 1
ATOM 807 C C . ASN A 1 103 ? 12.592 2.180 -8.020 1.00 98.00 103 ASN A C 1
ATOM 809 O O . ASN A 1 103 ? 13.115 2.091 -9.128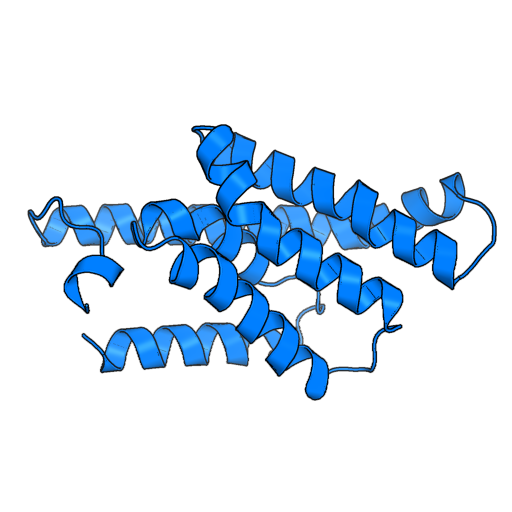 1.00 98.00 103 ASN A O 1
ATOM 813 N N . GLY A 1 104 ? 13.306 2.065 -6.895 1.00 98.00 104 GLY A N 1
ATOM 814 C CA . GLY A 1 104 ? 14.703 1.631 -6.900 1.00 98.00 104 GLY A CA 1
ATOM 815 C C . GLY A 1 104 ? 14.875 0.250 -7.541 1.00 98.00 104 GLY A C 1
ATOM 816 O O . GLY A 1 104 ? 15.772 0.064 -8.360 1.00 98.00 104 GLY A O 1
ATOM 817 N N . ALA A 1 105 ? 13.976 -0.696 -7.245 1.00 98.00 105 ALA A N 1
ATOM 818 C CA . ALA A 1 105 ? 13.964 -2.007 -7.893 1.00 98.00 105 ALA A CA 1
ATOM 819 C C . ALA A 1 105 ? 13.554 -1.944 -9.371 1.00 98.00 105 ALA A C 1
ATOM 821 O O . ALA A 1 105 ? 14.136 -2.660 -10.182 1.00 98.00 105 ALA A O 1
ATOM 822 N N . VAL A 1 106 ? 12.597 -1.081 -9.733 1.00 97.25 106 VAL A N 1
ATOM 823 C CA . VAL A 1 106 ? 12.215 -0.835 -11.138 1.00 97.25 106 VAL A CA 1
ATOM 824 C C . VAL A 1 106 ? 13.421 -0.339 -11.933 1.00 97.25 106 VAL A C 1
ATOM 826 O O . VAL A 1 106 ? 13.723 -0.891 -12.988 1.00 97.25 106 VAL A O 1
ATOM 829 N N . TRP A 1 107 ? 14.144 0.652 -11.406 1.00 97.81 107 TRP A N 1
ATOM 830 C CA . TRP A 1 107 ? 15.363 1.166 -12.027 1.00 97.81 107 TRP A CA 1
ATOM 831 C C . TRP A 1 107 ? 16.440 0.087 -12.140 1.00 97.81 107 TRP A C 1
ATOM 833 O O . TRP A 1 107 ? 17.020 -0.092 -13.206 1.00 97.81 107 TRP A O 1
ATOM 843 N N . PHE A 1 108 ? 16.685 -0.668 -11.067 1.00 97.50 108 PHE A N 1
ATOM 844 C CA . PHE A 1 108 ? 17.701 -1.717 -11.082 1.00 97.50 108 PHE A CA 1
ATOM 845 C C . PHE A 1 108 ? 17.378 -2.825 -12.097 1.00 97.50 108 PHE A C 1
ATOM 847 O O . PHE A 1 108 ? 18.273 -3.313 -12.781 1.00 97.50 108 PHE A O 1
ATOM 854 N N . ALA A 1 109 ? 16.105 -3.212 -12.219 1.00 96.44 109 ALA A N 1
ATOM 855 C CA . ALA A 1 109 ? 15.665 -4.252 -13.146 1.00 96.44 109 ALA A CA 1
ATOM 856 C C . ALA A 1 109 ? 15.576 -3.773 -14.607 1.00 96.44 109 ALA A C 1
ATOM 858 O O . ALA A 1 109 ? 15.816 -4.565 -15.516 1.00 96.44 109 ALA A O 1
ATOM 859 N N . GLY A 1 110 ? 15.197 -2.513 -14.838 1.00 92.00 110 GLY A N 1
ATOM 860 C CA . GLY A 1 110 ? 15.004 -1.942 -16.176 1.00 92.00 110 GLY A CA 1
ATOM 861 C C . GLY A 1 110 ? 16.239 -1.250 -16.762 1.00 92.00 110 GLY A C 1
ATOM 862 O O . GLY A 1 110 ? 16.343 -1.116 -17.980 1.00 92.00 110 GLY A O 1
ATOM 863 N N . GLY A 1 111 ? 17.181 -0.824 -15.917 1.00 91.69 111 GLY A N 1
ATOM 864 C CA . GLY A 1 111 ? 18.338 -0.020 -16.306 1.00 91.69 111 GLY A CA 1
ATOM 865 C C . GLY A 1 111 ? 17.992 1.438 -16.643 1.00 91.69 111 GLY A C 1
ATOM 866 O O . GLY A 1 111 ? 16.905 1.940 -16.361 1.00 91.69 111 GLY A O 1
ATOM 867 N N . GLY A 1 112 ? 18.947 2.145 -17.254 1.00 93.75 112 GLY A N 1
ATOM 868 C CA . GLY A 1 112 ? 18.766 3.527 -17.705 1.00 93.75 112 GLY A CA 1
ATOM 869 C C . GLY A 1 112 ? 18.961 4.590 -16.616 1.00 93.75 112 GLY A C 1
ATOM 870 O O . GLY A 1 112 ? 19.697 4.406 -15.642 1.00 93.75 112 GLY A O 1
ATOM 871 N N . SER A 1 113 ? 18.338 5.753 -16.821 1.00 97.00 113 SER A N 1
ATOM 872 C CA . SER A 1 113 ? 18.520 6.932 -15.971 1.00 97.00 113 SER A CA 1
ATOM 873 C C . SER A 1 113 ? 17.675 6.850 -1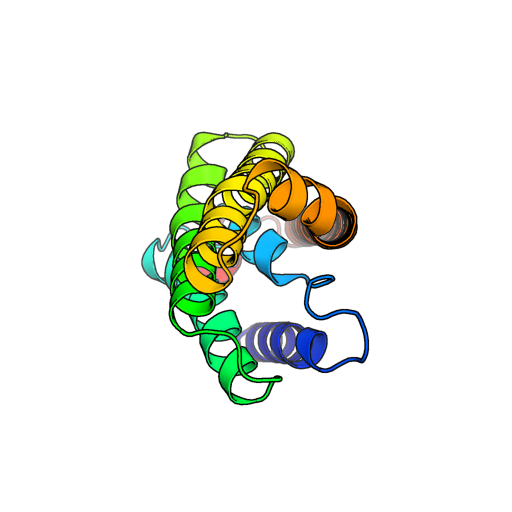4.697 1.00 97.00 113 SER A C 1
ATOM 875 O O . SER A 1 113 ? 16.442 6.790 -14.746 1.00 97.00 113 SER A O 1
ATOM 877 N N . LEU A 1 114 ? 18.349 6.902 -13.543 1.00 96.62 114 LEU A N 1
ATOM 878 C CA . LEU A 1 114 ? 17.708 6.891 -12.227 1.00 96.62 114 LEU A CA 1
ATOM 879 C C . LEU A 1 114 ? 16.709 8.060 -12.068 1.00 96.62 114 LEU A C 1
ATOM 881 O O . LEU A 1 114 ? 15.543 7.783 -11.782 1.00 96.62 114 LEU A O 1
ATOM 885 N N . PRO A 1 115 ? 17.069 9.338 -12.328 1.00 97.56 115 PRO A N 1
ATOM 886 C CA . PRO A 1 115 ? 16.107 10.439 -12.254 1.00 97.56 115 PRO A CA 1
ATOM 887 C C . PRO A 1 115 ? 14.881 10.251 -13.153 1.00 97.56 115 PRO A C 1
ATOM 889 O O . PRO A 1 115 ? 13.762 10.514 -12.721 1.00 97.56 115 PRO A O 1
ATOM 892 N N . GLN A 1 116 ? 15.066 9.765 -14.385 1.00 97.62 116 GLN A N 1
ATOM 893 C CA . GLN A 1 116 ? 13.948 9.559 -15.314 1.00 97.62 116 GLN A CA 1
ATOM 894 C C . GLN A 1 116 ? 12.993 8.470 -14.820 1.00 97.62 116 GLN A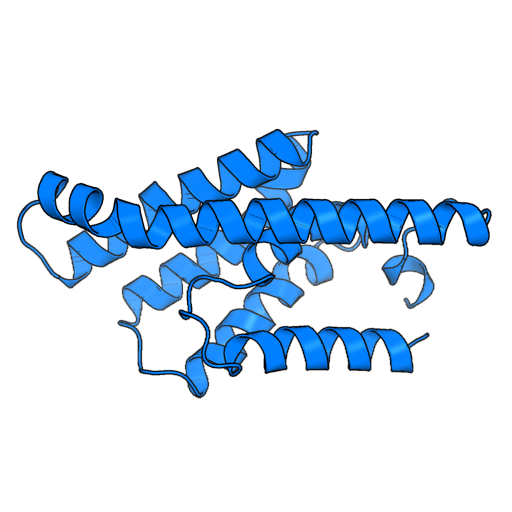 C 1
ATOM 896 O O . GLN A 1 116 ? 11.782 8.643 -14.922 1.00 97.62 116 GLN A O 1
ATOM 901 N N . THR A 1 117 ? 13.524 7.394 -14.233 1.00 97.56 117 THR A N 1
ATOM 902 C CA . THR A 1 117 ? 12.711 6.311 -13.658 1.00 97.56 117 THR A CA 1
ATOM 903 C C . THR A 1 117 ? 11.813 6.832 -12.537 1.00 97.56 117 THR A C 1
ATOM 905 O O . THR A 1 117 ? 10.614 6.567 -12.521 1.00 97.56 117 THR A O 1
ATOM 908 N N . TYR A 1 118 ? 12.366 7.648 -11.638 1.00 97.75 118 TYR A N 1
ATOM 909 C CA . TYR A 1 118 ? 11.605 8.237 -10.535 1.00 97.75 118 TYR A CA 1
ATOM 910 C C . TYR A 1 118 ? 10.592 9.286 -10.999 1.00 97.75 118 TYR A C 1
ATOM 912 O O . TYR A 1 118 ? 9.482 9.328 -10.476 1.00 97.75 118 TYR A O 1
ATOM 920 N N . ILE A 1 119 ? 10.928 10.103 -12.003 1.00 98.06 119 ILE A N 1
ATOM 921 C CA . ILE A 1 119 ? 9.976 11.053 -12.601 1.00 98.06 119 ILE A CA 1
ATOM 922 C C . ILE A 1 119 ? 8.808 10.299 -13.250 1.00 98.06 119 ILE A C 1
ATOM 924 O O . ILE A 1 119 ? 7.649 10.666 -13.048 1.00 98.06 119 ILE A O 1
ATOM 928 N N . ALA A 1 120 ? 9.096 9.218 -13.979 1.00 96.88 120 ALA A N 1
ATOM 929 C CA . ALA A 1 120 ? 8.081 8.380 -14.611 1.00 96.88 120 ALA A CA 1
ATOM 930 C C . ALA A 1 120 ? 7.189 7.645 -13.593 1.00 96.88 120 ALA A C 1
ATOM 932 O O . ALA A 1 120 ? 6.036 7.347 -13.900 1.00 96.88 120 ALA A O 1
ATOM 933 N N . ALA A 1 121 ? 7.686 7.393 -12.379 1.00 96.62 121 ALA A N 1
ATOM 934 C CA . ALA A 1 121 ? 6.920 6.761 -11.309 1.00 96.62 121 ALA A CA 1
ATOM 935 C C . ALA A 1 121 ? 5.879 7.692 -10.659 1.00 96.62 121 ALA A C 1
ATOM 937 O O . ALA A 1 121 ? 4.882 7.210 -10.122 1.00 96.62 121 ALA A O 1
ATOM 938 N N . ILE A 1 122 ? 6.043 9.021 -10.746 1.00 96.44 122 ILE A N 1
ATOM 939 C CA . ILE A 1 122 ? 5.180 9.997 -10.050 1.00 96.44 122 ILE A CA 1
ATOM 940 C C . ILE A 1 122 ? 3.678 9.781 -10.318 1.00 96.44 122 ILE A C 1
ATOM 942 O O . ILE A 1 122 ? 2.918 9.728 -9.349 1.00 96.44 122 ILE A O 1
ATOM 946 N N . PRO A 1 123 ? 3.191 9.618 -11.567 1.00 95.94 123 PRO A N 1
ATOM 947 C CA . PRO A 1 123 ? 1.762 9.415 -11.813 1.00 95.94 123 PRO A CA 1
ATOM 948 C C . PRO A 1 123 ? 1.231 8.114 -11.201 1.00 95.94 123 PRO A C 1
ATOM 950 O O . PRO A 1 123 ? 0.082 8.057 -10.755 1.00 95.94 123 PRO A O 1
ATOM 953 N N . PHE A 1 124 ? 2.059 7.068 -11.183 1.00 94.12 124 PHE A N 1
ATOM 954 C CA . PHE A 1 124 ? 1.716 5.788 -10.579 1.00 94.12 124 PHE A CA 1
ATOM 955 C C . PHE A 1 124 ? 1.656 5.923 -9.051 1.00 94.12 124 PHE A C 1
ATOM 957 O O . PHE A 1 124 ? 0.646 5.582 -8.432 1.00 94.12 124 PHE A O 1
ATOM 964 N N . ASP A 1 125 ? 2.679 6.497 -8.432 1.00 96.25 125 ASP A N 1
ATOM 965 C CA . ASP A 1 125 ? 2.744 6.597 -6.974 1.00 96.25 125 ASP A CA 1
ATOM 966 C C . ASP A 1 125 ? 1.786 7.638 -6.402 1.00 96.25 125 ASP A C 1
ATOM 968 O O . ASP A 1 125 ? 1.294 7.477 -5.286 1.00 96.25 125 ASP A O 1
ATOM 972 N N . PHE A 1 126 ? 1.415 8.657 -7.177 1.00 96.06 126 PHE A N 1
ATOM 973 C CA . PHE A 1 126 ? 0.363 9.587 -6.781 1.00 96.06 126 PHE A CA 1
ATOM 974 C C . PHE A 1 126 ? -0.993 8.880 -6.626 1.00 96.06 126 PHE A C 1
ATOM 976 O O . PHE A 1 126 ? -1.702 9.106 -5.646 1.00 96.06 126 PHE A O 1
ATOM 983 N N . ARG A 1 127 ? -1.344 7.957 -7.536 1.00 95.44 127 ARG A N 1
ATOM 984 C CA . ARG A 1 127 ? -2.570 7.140 -7.411 1.00 95.44 127 ARG A CA 1
ATOM 985 C C . ARG A 1 127 ? -2.516 6.223 -6.189 1.00 95.44 127 ARG A C 1
ATOM 987 O O . ARG A 1 127 ? -3.522 6.072 -5.490 1.00 95.44 127 ARG A O 1
ATOM 994 N N . LEU A 1 128 ? -1.347 5.649 -5.906 1.00 96.06 128 LEU A N 1
ATOM 995 C CA . LEU A 1 128 ? -1.121 4.853 -4.700 1.00 96.06 128 LEU A CA 1
ATOM 996 C C . LEU A 1 128 ? -1.294 5.700 -3.433 1.00 96.06 128 LEU A C 1
ATOM 998 O O . LEU A 1 128 ? -1.973 5.276 -2.499 1.00 96.06 128 LEU A O 1
ATOM 1002 N N . ALA A 1 129 ? -0.739 6.911 -3.410 1.00 97.50 129 ALA A N 1
ATOM 1003 C CA . ALA A 1 129 ? -0.852 7.835 -2.287 1.00 97.50 129 ALA A CA 1
ATOM 1004 C C . ALA A 1 129 ? -2.311 8.234 -2.023 1.00 97.50 129 ALA A C 1
ATOM 1006 O O . ALA A 1 129 ? -2.791 8.129 -0.892 1.00 97.50 129 ALA A O 1
ATOM 1007 N N . VAL A 1 130 ? -3.032 8.630 -3.078 1.00 96.88 130 VAL A N 1
ATOM 1008 C CA . VAL A 1 130 ? -4.447 9.016 -3.001 1.00 96.88 130 VAL A CA 1
ATOM 1009 C C . VAL A 1 130 ? -5.301 7.846 -2.517 1.00 96.88 130 VAL A C 1
ATOM 1011 O O . VAL A 1 130 ? -6.056 8.002 -1.558 1.00 96.88 130 VAL A O 1
ATOM 1014 N N . SER A 1 131 ? -5.163 6.663 -3.123 1.00 95.69 131 SER A N 1
ATOM 1015 C CA . SER A 1 131 ? -5.929 5.485 -2.696 1.00 95.69 131 SER A CA 1
ATOM 1016 C C . SER A 1 131 ? -5.609 5.086 -1.255 1.00 95.69 131 SER A C 1
ATOM 1018 O O . SER A 1 131 ? -6.530 4.845 -0.475 1.00 95.69 131 SER A O 1
ATOM 1020 N N . THR A 1 132 ? -4.335 5.114 -0.853 1.00 97.44 132 THR A N 1
ATOM 1021 C CA . THR A 1 132 ? -3.923 4.835 0.531 1.00 97.44 132 THR A CA 1
ATOM 1022 C C . THR A 1 132 ? -4.597 5.795 1.508 1.00 97.44 132 THR A C 1
ATOM 1024 O O . THR A 1 132 ? -5.196 5.350 2.487 1.00 97.44 132 THR A O 1
ATOM 1027 N N . GLY A 1 133 ? -4.571 7.100 1.227 1.00 97.56 133 GLY A N 1
ATOM 1028 C CA . GLY A 1 133 ? -5.230 8.104 2.062 1.00 97.56 133 GLY A CA 1
ATOM 1029 C C . GLY A 1 133 ? -6.742 7.887 2.175 1.00 97.56 133 GLY A C 1
ATOM 1030 O O . GLY A 1 133 ? -7.279 7.874 3.285 1.00 97.56 133 GLY A O 1
ATOM 1031 N N . LEU A 1 134 ? -7.419 7.651 1.046 1.00 96.50 134 LEU A N 1
ATOM 1032 C CA . LEU A 1 134 ? -8.866 7.404 1.007 1.00 96.50 134 LEU A CA 1
ATOM 1033 C C . LEU A 1 134 ? -9.257 6.160 1.814 1.00 96.50 134 LEU A C 1
ATOM 1035 O O . LEU A 1 134 ? -10.176 6.216 2.633 1.00 96.50 134 LEU A O 1
ATOM 1039 N N . TYR A 1 135 ? -8.546 5.046 1.631 1.00 96.06 135 TYR A N 1
ATOM 1040 C CA . TYR A 1 135 ? -8.860 3.805 2.335 1.00 96.06 135 TYR A CA 1
ATOM 1041 C C . TYR A 1 135 ? -8.484 3.855 3.820 1.00 96.06 135 TYR A C 1
ATOM 1043 O O . TYR A 1 135 ? -9.242 3.342 4.641 1.00 96.06 135 TYR A O 1
ATOM 1051 N N . VAL A 1 136 ? -7.397 4.533 4.212 1.00 97.12 136 VAL A N 1
ATOM 1052 C CA . VAL A 1 136 ? -7.101 4.772 5.639 1.00 97.12 136 VAL A CA 1
ATOM 1053 C C . VAL A 1 136 ? -8.200 5.616 6.288 1.00 97.12 136 VAL A C 1
ATOM 1055 O O . VAL A 1 136 ? -8.633 5.298 7.398 1.00 97.12 136 VAL A O 1
ATOM 1058 N N . ALA A 1 137 ? -8.695 6.652 5.604 1.00 96.81 137 ALA A N 1
ATOM 1059 C CA . ALA A 1 137 ? -9.808 7.462 6.096 1.00 96.81 137 ALA A CA 1
ATOM 1060 C C . ALA A 1 137 ? -11.098 6.635 6.243 1.00 96.81 137 ALA A C 1
ATOM 1062 O O . ALA A 1 137 ? -11.789 6.742 7.263 1.00 96.81 137 ALA A O 1
ATOM 1063 N N . LEU A 1 138 ? -11.390 5.764 5.272 1.00 95.44 138 LEU A N 1
ATOM 1064 C CA . LEU A 1 138 ? -12.524 4.840 5.321 1.00 95.44 138 LEU A CA 1
ATOM 1065 C C . LEU A 1 138 ? -12.408 3.856 6.495 1.00 95.44 138 LEU A C 1
ATOM 1067 O O . LEU A 1 138 ? -13.361 3.699 7.264 1.00 95.44 138 LEU A O 1
ATOM 1071 N N . PHE A 1 139 ? -11.245 3.223 6.671 1.00 94.69 139 PHE A N 1
ATOM 1072 C CA . PHE A 1 139 ? -10.996 2.279 7.764 1.00 94.69 139 PHE A CA 1
ATOM 1073 C C . PHE A 1 139 ? -11.101 2.956 9.125 1.00 94.69 139 PHE A C 1
ATOM 1075 O O . PHE A 1 139 ? -11.766 2.435 10.019 1.00 94.69 139 PHE A O 1
ATOM 1082 N N . HIS A 1 140 ? -10.524 4.148 9.270 1.00 93.75 140 HIS A N 1
ATOM 1083 C CA . HIS A 1 140 ? -10.599 4.899 10.516 1.00 93.75 140 HIS A CA 1
ATOM 1084 C C . HIS A 1 140 ? -12.032 5.327 10.864 1.00 93.75 140 HIS A C 1
ATOM 1086 O O . HIS A 1 140 ? -12.449 5.232 12.020 1.00 93.75 140 HIS A O 1
ATOM 1092 N N . SER A 1 141 ? -12.806 5.767 9.870 1.00 93.25 141 SER A N 1
ATOM 1093 C CA . SER A 1 141 ? -14.216 6.129 10.067 1.00 93.25 141 SER A CA 1
ATOM 1094 C C . SER A 1 141 ? -15.045 4.907 10.471 1.00 93.25 141 SER A C 1
ATOM 1096 O O . SER A 1 141 ? -15.835 4.973 11.412 1.00 93.25 141 SER A O 1
ATOM 1098 N N . SER A 1 142 ? -14.800 3.765 9.823 1.00 90.44 142 SER A N 1
ATOM 1099 C CA . SER A 1 142 ? -15.468 2.493 10.124 1.00 90.44 142 SER A CA 1
ATOM 1100 C C . SER A 1 142 ? -15.133 1.977 11.528 1.00 90.44 142 SER A C 1
ATOM 1102 O O . SER A 1 142 ? -16.026 1.547 12.257 1.00 90.44 142 SER A O 1
ATOM 1104 N N . GLU A 1 143 ? -13.864 2.063 11.940 1.00 89.62 143 GLU A N 1
ATOM 1105 C CA . GLU A 1 143 ? -13.402 1.724 13.293 1.00 89.62 143 GLU A CA 1
ATOM 1106 C C . GLU A 1 143 ? -14.122 2.577 14.346 1.00 89.62 143 GLU A C 1
ATOM 1108 O O . GLU A 1 143 ? -14.678 2.029 15.298 1.00 89.62 143 GLU A O 1
ATOM 1113 N N . LYS A 1 144 ? -14.177 3.902 14.154 1.00 88.62 144 LYS A N 1
ATOM 1114 C CA . LYS A 1 144 ? -14.866 4.823 15.073 1.00 88.62 144 LYS A CA 1
ATOM 1115 C C . LYS A 1 144 ? -16.353 4.510 15.211 1.00 88.62 144 LYS A C 1
ATOM 1117 O O . LYS A 1 144 ? -16.856 4.454 16.334 1.00 88.62 144 LYS A O 1
ATOM 1122 N N . LEU A 1 145 ? -17.043 4.276 14.093 1.00 87.94 145 LEU A N 1
ATOM 1123 C CA . LEU A 1 145 ? -18.453 3.883 14.104 1.00 87.94 145 LEU A CA 1
ATOM 1124 C C . LEU A 1 145 ? -18.640 2.569 14.871 1.00 87.94 145 LEU A C 1
ATOM 1126 O O . LEU A 1 145 ? -19.461 2.497 15.781 1.00 87.94 145 LEU A O 1
ATOM 1130 N N . CYS A 1 146 ? -17.829 1.551 14.578 1.00 83.69 146 CYS A N 1
ATOM 1131 C CA . CYS A 1 146 ? -17.911 0.254 15.247 1.00 83.69 146 CYS A CA 1
ATOM 1132 C C . CYS A 1 146 ? -17.660 0.354 16.763 1.00 83.69 146 CYS A C 1
ATOM 1134 O O . CYS A 1 146 ? -18.403 -0.229 17.557 1.00 83.69 146 CYS A O 1
ATOM 1136 N N . MET A 1 147 ? -16.654 1.128 17.181 1.00 80.44 147 MET A N 1
ATOM 1137 C CA . MET A 1 147 ? -16.347 1.344 18.598 1.00 80.44 147 MET A CA 1
ATOM 1138 C C . MET A 1 147 ? -17.472 2.083 19.333 1.00 80.44 147 MET A C 1
ATOM 1140 O O . MET A 1 147 ? -17.778 1.724 20.471 1.00 80.44 147 MET A O 1
ATOM 1144 N N . SER A 1 148 ? -18.133 3.043 18.677 1.00 83.62 148 SER A N 1
ATOM 1145 C CA . SER A 1 148 ? -19.292 3.748 19.241 1.00 83.62 148 SER A CA 1
ATOM 1146 C C . SER A 1 148 ? -20.444 2.794 19.582 1.00 83.62 148 SER A C 1
ATOM 1148 O O . SER A 1 148 ? -21.056 2.934 20.640 1.00 83.62 148 SER A O 1
ATOM 1150 N N . PHE A 1 149 ? -20.686 1.776 18.750 1.00 79.94 149 PHE A N 1
ATOM 1151 C CA . PHE A 1 149 ? -21.721 0.769 19.009 1.00 79.94 149 PHE A CA 1
ATOM 1152 C C . PHE A 1 149 ? -21.290 -0.319 20.001 1.00 79.94 149 PHE A C 1
ATOM 1154 O O . PHE A 1 149 ? -22.120 -0.843 20.740 1.00 79.94 149 PHE A O 1
ATOM 1161 N N . SER A 1 150 ? -20.006 -0.688 20.028 1.00 74.69 150 SER A N 1
ATOM 1162 C CA . SER A 1 150 ? -19.561 -1.905 20.714 1.00 74.69 150 SER A CA 1
ATOM 1163 C C . SER A 1 150 ? -19.238 -1.749 22.209 1.00 74.69 150 SER A C 1
ATOM 1165 O O . SER A 1 150 ? -19.093 -2.782 22.865 1.00 74.69 150 SER A O 1
ATOM 1167 N N . ARG A 1 151 ? -19.059 -0.528 22.745 1.00 67.50 151 ARG A N 1
ATOM 1168 C CA . ARG A 1 151 ? -18.638 -0.258 24.148 1.00 67.50 151 ARG A CA 1
ATOM 1169 C C . ARG A 1 151 ? -17.480 -1.146 24.668 1.00 67.50 151 ARG A C 1
ATOM 1171 O O . ARG A 1 151 ? -17.410 -1.437 25.857 1.00 67.50 151 ARG A O 1
ATOM 1178 N N . SER A 1 152 ? -16.574 -1.601 23.800 1.00 70.62 152 SER A N 1
ATOM 1179 C CA . SER A 1 152 ? -15.473 -2.507 24.160 1.00 70.62 152 SER A CA 1
ATOM 1180 C C . SER A 1 152 ? -14.140 -1.973 23.651 1.00 70.62 152 SER A C 1
ATOM 1182 O O . SER A 1 152 ? -14.040 -1.553 22.498 1.00 70.62 152 SER A O 1
ATOM 1184 N N . ASN A 1 153 ? -13.123 -2.039 24.515 1.00 70.00 153 ASN A N 1
ATOM 1185 C CA . ASN A 1 153 ? -11.759 -1.574 24.250 1.00 70.00 153 ASN A CA 1
ATOM 1186 C C . ASN A 1 153 ? -10.868 -2.642 23.588 1.00 70.00 153 ASN A C 1
ATOM 1188 O O . ASN A 1 153 ? -9.718 -2.358 23.264 1.00 70.00 153 ASN A O 1
ATOM 1192 N N . ILE A 1 154 ? -11.374 -3.864 23.386 1.00 79.00 154 ILE A N 1
ATOM 1193 C CA . ILE A 1 154 ? -10.623 -4.938 22.722 1.00 79.00 154 ILE A CA 1
ATOM 1194 C C . ILE A 1 154 ? -10.614 -4.667 21.216 1.00 79.00 154 ILE A C 1
ATOM 1196 O O . ILE A 1 154 ? -11.680 -4.417 20.630 1.00 79.00 154 ILE A O 1
ATOM 1200 N N . LYS A 1 155 ? -9.434 -4.748 20.589 1.00 80.25 155 LYS A N 1
ATOM 1201 C CA . LYS A 1 155 ? -9.270 -4.588 19.139 1.00 80.25 155 LYS A CA 1
ATOM 1202 C C . LYS A 1 155 ? -10.079 -5.627 18.369 1.00 80.25 155 LYS A C 1
ATOM 1204 O O . LYS A 1 155 ? -10.346 -6.723 18.851 1.00 80.25 155 LYS A O 1
ATOM 1209 N N . LEU A 1 156 ? -10.498 -5.266 17.160 1.00 79.38 156 LEU A N 1
ATOM 1210 C CA . LEU A 1 156 ? -11.527 -6.009 16.433 1.00 79.38 156 LEU A CA 1
ATOM 1211 C C . LEU A 1 156 ? -11.121 -7.453 16.107 1.00 79.38 156 LEU A C 1
ATOM 1213 O O . LEU A 1 156 ? -11.952 -8.350 16.247 1.00 79.38 156 LEU A O 1
ATOM 1217 N N . LEU A 1 157 ? -9.874 -7.684 15.692 1.00 79.62 157 LEU A N 1
ATOM 1218 C CA . LEU A 1 157 ? -9.397 -9.030 15.363 1.00 79.62 157 LEU A CA 1
ATOM 1219 C C . LEU A 1 157 ? -8.991 -9.833 16.603 1.00 79.62 157 LEU A C 1
ATOM 1221 O O . LEU A 1 157 ? -9.132 -11.048 16.590 1.00 79.62 157 LEU A O 1
ATOM 1225 N N . ASP A 1 158 ? -8.582 -9.178 17.689 1.00 79.94 158 ASP A N 1
ATOM 1226 C CA . ASP A 1 158 ? -8.214 -9.861 18.941 1.00 79.94 158 ASP A CA 1
ATOM 1227 C C . ASP A 1 158 ? -9.432 -10.472 19.654 1.00 79.94 158 ASP A C 1
ATOM 1229 O O . ASP A 1 158 ? -9.290 -11.259 20.575 1.00 79.94 158 ASP A O 1
ATOM 1233 N N . ARG A 1 159 ? -10.651 -10.139 19.217 1.00 78.62 159 ARG A N 1
ATOM 1234 C CA . ARG A 1 159 ? -11.895 -10.790 19.665 1.00 78.62 159 ARG A CA 1
ATOM 1235 C C . ARG A 1 159 ? -12.174 -12.125 18.961 1.00 78.62 159 ARG A C 1
ATOM 1237 O O . ARG A 1 159 ? -13.185 -12.758 19.258 1.00 78.62 159 ARG A O 1
ATOM 1244 N N . LEU A 1 160 ? -11.389 -12.477 17.942 1.00 71.88 160 LEU A N 1
ATOM 1245 C CA . LEU A 1 160 ? -11.584 -13.674 17.111 1.00 71.88 160 LEU A CA 1
ATOM 1246 C C . LEU A 1 160 ? -10.626 -14.813 17.455 1.00 71.88 160 LEU A C 1
ATOM 1248 O O . LEU A 1 160 ? -10.881 -15.941 17.031 1.00 71.88 160 LEU A O 1
ATOM 1252 N N . VAL A 1 161 ? -9.531 -14.479 18.136 1.00 62.12 161 VAL A N 1
ATOM 1253 C CA . VAL A 1 161 ? -8.466 -15.379 18.587 1.00 62.12 161 VAL A CA 1
ATOM 1254 C C . VAL A 1 161 ? -8.680 -15.652 20.066 1.00 62.12 161 VAL A C 1
ATOM 1256 O O . VAL A 1 161 ? -8.532 -16.827 20.455 1.00 62.12 161 VAL A O 1
#

pLDDT: mean 91.44, std 7.94, range [62.12, 98.12]

Radius of gyration: 16.13 Å; chains: 1; bounding box: 40×26×42 Å

Foldseek 3Di:
DVVVVVVVLVCQLVQCVPPDDNLLHCLLLLLLCLVLQAVPLCCSQCVSLVSLVVSCVVDDPDDPQLSVQVSVLSNCLNVQSVVLVDSVSSLVVSLVSCLPRNLVSVCVVVPDDSVVSSVVCVVSSVSNSVSSVVSNVVVVVVQVVCCVPPVDPHRNVNVVD

Sequence (161 aa):
MWKNVAFLLALLVASRFIGLPTNFSPLLALAVFMPRLTDDKRIQHLLPVSIIAFTNFFLEPVNPLILATMLLVFAITPTVSRFSKSLFLGSLSAVLTWFVVVNGAVWFAGGGSLPQTYIAAIPFDFRLAVSTGLYVALFHSSEKLCMSFSRSNIKLLDRLV